Protein AF-A0AAV7NDA6-F1 (afdb_monomer)

Foldseek 3Di:
DDDDDPPPPPPPPPPVPPPPVLCDPVLVVLVVVLVVLVVVCVVPVDVVSVVVSVVSVVVSVVSSVVSVVVVLVVQCVVCVVPPPSNVVSVCVVPPDPDPDPPPPDPVVVVVVVVVD

Solvent-accessible surface area (backbone atoms only — not comparable to full-atom values): 7019 Å² total; per-residue (Å²): 134,86,79,76,76,80,79,81,79,73,76,74,72,73,71,73,67,79,78,58,87,52,67,46,72,69,55,53,52,41,49,52,53,26,55,49,38,48,52,50,25,76,72,69,71,42,66,71,46,44,54,53,26,51,50,37,44,49,54,39,51,50,53,51,52,51,38,44,49,54,45,52,54,52,52,47,63,72,25,68,92,34,68,70,53,41,54,51,53,50,47,67,71,69,53,68,93,73,68,71,79,74,71,89,41,70,67,55,56,53,52,56,63,72,74,110

Secondary structure (DSSP, 8-state):
---PPPP-------------TT--HHHHHHHHHHHHHHHHHHHH--HHHHHHHHHHHHHHHHHHHHHHHHHHHHHHHHGGG-HHHHHHHHHHHHS-TT-------HHHHHHHHTT-

Nearest PDB structures (foldseek):
  6nye-assembly1_B  TM=6.181E-01  e=4.988E+00  synthetic construct
  8euy-assembly1_h  TM=5.600E-01  e=3.918E+00  Schizosaccharomyces pombe
  8eup-assembly1_h  TM=5.401E-01  e=5.979E+00  Schizosaccharomyces pombe

pLDDT: mean 84.19, std 15.72, range [46.12, 98.19]

Structure (mmCIF, N/CA/C/O backbone):
data_AF-A0AAV7NDA6-F1
#
_entry.id   AF-A0AAV7NDA6-F1
#
loop_
_atom_site.group_PDB
_atom_site.id
_atom_site.type_symbol
_atom_site.label_atom_id
_atom_site.label_alt_id
_atom_site.label_comp_id
_atom_site.label_asym_id
_atom_site.label_entity_id
_atom_site.label_seq_id
_atom_site.pdbx_PDB_ins_code
_atom_site.Cartn_x
_atom_site.Cartn_y
_atom_site.Cartn_z
_atom_site.occupancy
_atom_site.B_iso_or_equiv
_atom_site.auth_seq_id
_atom_site.auth_comp_id
_atom_site.auth_asym_id
_atom_site.auth_atom_id
_atom_site.pdbx_PDB_model_num
ATOM 1 N N . MET A 1 1 ? -10.748 -32.206 35.672 1.00 52.19 1 MET A N 1
ATOM 2 C CA . MET A 1 1 ? -10.452 -32.731 34.323 1.00 52.19 1 MET A CA 1
ATOM 3 C C . MET A 1 1 ? -10.078 -31.548 33.456 1.00 52.19 1 MET A C 1
ATOM 5 O O . MET A 1 1 ? -10.941 -30.944 32.827 1.00 52.19 1 MET A O 1
ATOM 9 N N . ASP A 1 2 ? -8.808 -31.157 33.521 1.00 53.41 2 ASP A N 1
ATOM 10 C CA . ASP A 1 2 ? -8.290 -30.002 32.794 1.00 53.41 2 ASP A CA 1
ATOM 11 C C . ASP A 1 2 ? -8.305 -30.304 31.296 1.00 53.41 2 ASP A C 1
ATOM 13 O O . ASP A 1 2 ? -7.562 -31.147 30.795 1.00 53.41 2 ASP A O 1
ATOM 17 N N . THR A 1 3 ? -9.213 -29.649 30.576 1.00 69.56 3 THR A N 1
ATOM 18 C CA . THR A 1 3 ? -9.303 -29.770 29.121 1.00 69.56 3 THR A CA 1
ATOM 19 C C . THR A 1 3 ? -8.226 -28.877 28.517 1.00 69.56 3 THR A C 1
ATOM 21 O O . THR A 1 3 ? -8.412 -27.670 28.368 1.00 69.56 3 THR A O 1
ATOM 24 N N . LEU A 1 4 ? -7.069 -29.461 28.205 1.00 66.06 4 LEU A N 1
ATOM 25 C CA . LEU A 1 4 ? -6.007 -28.783 27.467 1.00 66.06 4 LEU A CA 1
ATOM 26 C C . LEU A 1 4 ? -6.540 -28.393 26.080 1.00 66.06 4 LEU A C 1
ATOM 28 O O . LEU A 1 4 ? -6.966 -29.246 25.302 1.00 66.06 4 LEU A O 1
ATOM 32 N N . ALA A 1 5 ? -6.541 -27.092 25.779 1.00 65.50 5 ALA A N 1
ATOM 33 C CA . ALA A 1 5 ? -6.956 -26.578 24.479 1.00 65.50 5 ALA A CA 1
ATOM 34 C C . ALA A 1 5 ? -6.129 -27.243 23.357 1.00 65.50 5 ALA A C 1
ATOM 36 O O . ALA A 1 5 ? -4.903 -27.325 23.489 1.00 65.50 5 ALA A O 1
ATOM 37 N N . PRO A 1 6 ? -6.743 -27.686 22.241 1.00 68.56 6 PRO A N 1
ATOM 38 C CA . PRO A 1 6 ? -5.999 -28.294 21.148 1.00 68.56 6 PRO A CA 1
ATOM 39 C C . PRO A 1 6 ? -4.943 -27.315 20.638 1.00 68.56 6 PRO A C 1
ATOM 41 O O . PRO A 1 6 ? -5.260 -26.176 20.277 1.00 68.56 6 PRO A O 1
ATOM 44 N N . ALA A 1 7 ? -3.685 -27.755 20.599 1.00 63.03 7 ALA A N 1
ATOM 45 C CA . ALA A 1 7 ? -2.609 -26.966 20.025 1.00 63.03 7 ALA A CA 1
ATOM 46 C C . ALA A 1 7 ? -2.994 -26.597 18.586 1.00 63.03 7 ALA A C 1
ATOM 48 O O . ALA A 1 7 ? -3.230 -27.471 17.749 1.00 63.03 7 ALA A O 1
ATOM 49 N N . ARG A 1 8 ? -3.081 -25.294 18.283 1.00 55.09 8 ARG A N 1
ATOM 50 C CA . ARG A 1 8 ? -3.241 -24.831 16.901 1.00 55.09 8 ARG A CA 1
ATOM 51 C C . ARG A 1 8 ? -1.991 -25.247 16.138 1.00 55.09 8 ARG A C 1
ATOM 53 O O . ARG A 1 8 ? -0.986 -24.538 16.158 1.00 55.09 8 ARG A O 1
ATOM 60 N N . ILE A 1 9 ? -2.072 -26.370 15.430 1.00 57.59 9 ILE A N 1
ATOM 61 C CA . ILE A 1 9 ? -1.113 -26.736 14.394 1.00 57.59 9 ILE A CA 1
ATOM 62 C C . ILE A 1 9 ? -1.351 -25.746 13.256 1.00 57.59 9 ILE A C 1
ATOM 64 O O . ILE A 1 9 ? -2.083 -26.002 12.302 1.00 57.59 9 ILE A O 1
ATOM 68 N N . SER A 1 10 ? -0.776 -24.550 13.386 1.00 50.09 10 SER A N 1
ATOM 69 C CA . SER A 1 10 ? -0.596 -23.659 12.255 1.00 50.09 10 SER A CA 1
ATOM 70 C C . SER A 1 10 ? 0.404 -24.365 11.358 1.00 50.09 10 SER A C 1
ATOM 72 O O . SER A 1 10 ? 1.614 -24.176 11.477 1.00 50.09 10 SER A O 1
ATOM 74 N N . ALA A 1 11 ? -0.100 -25.231 10.478 1.00 49.00 11 ALA A N 1
ATOM 75 C CA . ALA A 1 11 ? 0.603 -25.593 9.270 1.00 49.00 11 ALA A CA 1
ATOM 76 C C . ALA A 1 11 ? 0.797 -24.274 8.528 1.00 49.00 11 ALA A C 1
ATOM 78 O O . ALA A 1 11 ? -0.037 -23.858 7.721 1.00 49.00 11 ALA A O 1
ATOM 79 N N . SER A 1 12 ? 1.880 -23.576 8.868 1.00 47.22 12 SER A N 1
ATOM 80 C CA . SER A 1 12 ? 2.412 -22.448 8.135 1.00 47.22 12 SER A CA 1
ATOM 81 C C . SER A 1 12 ? 2.857 -23.020 6.799 1.00 47.22 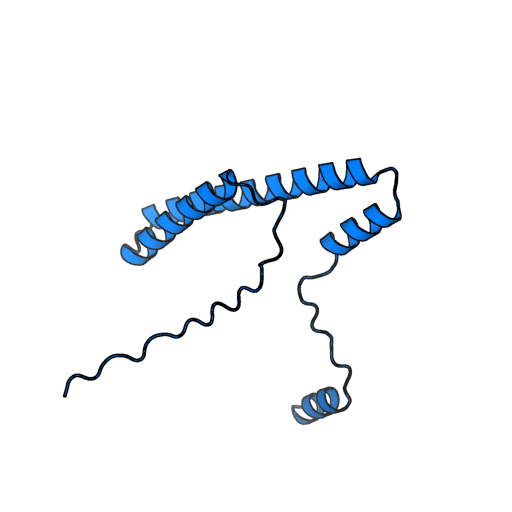12 SER A C 1
ATOM 83 O O . SER A 1 12 ? 4.037 -23.241 6.537 1.00 47.22 12 SER A O 1
ATOM 85 N N . ARG A 1 13 ? 1.871 -23.308 5.950 1.00 46.12 13 ARG A N 1
ATOM 86 C CA . ARG A 1 13 ? 2.014 -23.494 4.526 1.00 46.12 13 ARG A CA 1
ATOM 87 C C . ARG A 1 13 ? 2.487 -22.130 4.070 1.00 46.12 13 ARG A C 1
ATOM 89 O O . ARG A 1 13 ? 1.685 -21.244 3.781 1.00 46.12 13 ARG A O 1
ATOM 96 N N . THR A 1 14 ? 3.798 -21.932 4.128 1.00 49.34 14 THR A N 1
ATOM 97 C CA . THR A 1 14 ? 4.506 -20.767 3.628 1.00 49.34 14 THR A CA 1
ATOM 98 C C . THR A 1 14 ? 4.322 -20.778 2.117 1.00 49.34 14 THR A C 1
ATOM 100 O O . THR A 1 14 ? 5.240 -21.041 1.347 1.00 49.34 14 THR A O 1
ATOM 103 N N . ARG A 1 15 ? 3.102 -20.479 1.647 1.00 47.72 15 ARG A N 1
ATOM 104 C CA . ARG A 1 15 ? 2.924 -19.890 0.329 1.00 47.72 15 ARG A CA 1
ATOM 105 C C . ARG A 1 15 ? 3.771 -18.637 0.406 1.00 47.72 15 ARG A C 1
ATOM 107 O O . ARG A 1 15 ? 3.354 -17.658 1.026 1.00 47.72 15 ARG A O 1
ATOM 114 N N . LYS A 1 16 ? 5.000 -18.721 -0.112 1.00 49.53 16 LYS A N 1
ATOM 115 C CA . LYS A 1 16 ? 5.883 -17.579 -0.301 1.00 49.53 16 LYS A CA 1
ATOM 116 C C . LYS A 1 16 ? 5.024 -16.585 -1.063 1.00 49.53 16 LYS A C 1
ATOM 118 O O . LYS A 1 16 ? 4.739 -16.797 -2.240 1.00 49.53 16 LYS A O 1
ATOM 123 N N . LYS A 1 17 ? 4.481 -15.585 -0.358 1.00 57.22 17 LYS A N 1
ATOM 124 C CA . LYS A 1 17 ? 3.725 -14.521 -1.013 1.00 57.22 17 LYS A CA 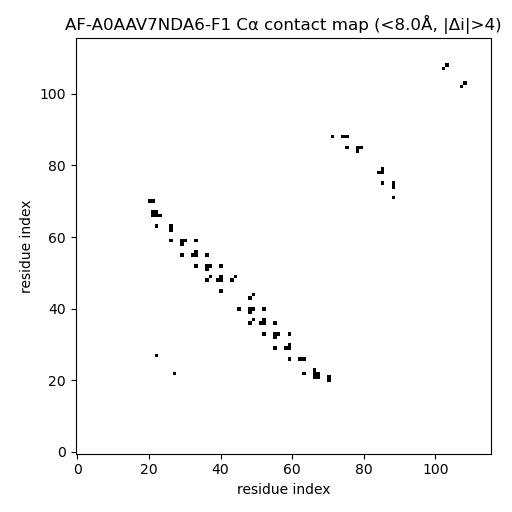1
ATOM 125 C C . LYS A 1 17 ? 4.663 -14.003 -2.096 1.00 57.22 17 LYS A C 1
ATOM 127 O O . LYS A 1 17 ? 5.837 -13.804 -1.770 1.00 57.22 17 LYS A O 1
ATOM 132 N N . PRO A 1 18 ? 4.202 -13.867 -3.351 1.00 58.97 18 PRO A N 1
ATOM 133 C CA . PRO A 1 18 ? 5.064 -13.403 -4.423 1.00 58.97 18 PRO A CA 1
ATOM 134 C C . PRO A 1 18 ? 5.735 -12.132 -3.926 1.00 58.97 18 PRO A C 1
ATOM 136 O O . PRO A 1 18 ? 5.035 -11.194 -3.526 1.00 58.97 18 PRO A O 1
ATOM 139 N N . ASN A 1 19 ? 7.066 -12.180 -3.824 1.00 68.06 19 ASN A N 1
ATOM 140 C CA . ASN A 1 19 ? 7.855 -11.095 -3.272 1.00 68.06 19 ASN A CA 1
ATOM 141 C C . ASN A 1 19 ? 7.513 -9.858 -4.097 1.00 68.06 19 ASN A C 1
ATOM 143 O O . ASN A 1 19 ? 7.799 -9.830 -5.290 1.00 68.06 19 ASN A O 1
ATOM 147 N N . GLN A 1 20 ? 6.795 -8.908 -3.500 1.00 84.81 20 GLN A N 1
ATOM 148 C CA . GLN A 1 20 ? 6.382 -7.693 -4.187 1.00 84.81 20 GLN A CA 1
ATOM 149 C C . GLN A 1 20 ? 7.619 -6.800 -4.238 1.00 84.81 20 GLN A C 1
ATOM 151 O O . GLN A 1 20 ? 7.968 -6.226 -3.207 1.00 84.81 20 GLN A O 1
ATOM 156 N N . PRO A 1 21 ? 8.318 -6.687 -5.380 1.00 88.81 21 PRO A N 1
ATOM 157 C CA . PRO A 1 21 ? 9.651 -6.087 -5.394 1.00 88.81 21 PRO A CA 1
ATOM 158 C C . PRO A 1 21 ? 9.591 -4.574 -5.143 1.00 88.81 21 PRO A C 1
ATOM 160 O O . PRO A 1 21 ? 10.546 -3.982 -4.659 1.00 88.81 21 PRO A O 1
ATOM 163 N N . TRP A 1 22 ? 8.437 -3.962 -5.419 1.00 92.06 22 TRP A N 1
ATOM 164 C CA . TRP A 1 22 ? 8.117 -2.564 -5.129 1.00 92.06 22 TRP A CA 1
ATOM 165 C C . TRP A 1 22 ? 7.778 -2.308 -3.647 1.00 92.06 22 TRP A C 1
ATOM 167 O O . TRP A 1 22 ? 7.629 -1.158 -3.237 1.00 92.06 22 TRP A O 1
ATOM 177 N N . PHE A 1 23 ? 7.621 -3.350 -2.821 1.00 93.31 23 PHE A N 1
ATOM 178 C CA . PHE A 1 23 ? 7.185 -3.201 -1.434 1.00 93.31 23 PHE A CA 1
ATOM 179 C C . PHE A 1 23 ? 8.361 -2.982 -0.474 1.00 93.31 23 PHE A C 1
ATOM 181 O O . PHE A 1 23 ? 8.927 -3.920 0.092 1.00 93.31 23 PHE A O 1
ATOM 188 N N . SER A 1 24 ? 8.716 -1.714 -0.282 1.00 92.44 24 SER A N 1
ATOM 189 C CA . SER A 1 24 ? 9.864 -1.297 0.525 1.00 92.44 24 SER A CA 1
ATOM 190 C C . SER A 1 24 ? 9.624 -1.358 2.044 1.00 92.44 24 SER A C 1
ATOM 192 O O . SER A 1 24 ? 8.496 -1.459 2.540 1.00 92.44 24 SER A O 1
ATOM 194 N N . GLN A 1 25 ? 10.708 -1.248 2.821 1.00 93.50 25 GLN A N 1
ATOM 195 C CA . GLN A 1 25 ? 10.642 -1.151 4.284 1.00 93.50 25 GLN A CA 1
ATOM 196 C C . GLN A 1 25 ? 9.875 0.099 4.752 1.00 93.50 25 GLN A C 1
ATOM 198 O O . GLN A 1 25 ? 9.151 0.034 5.745 1.00 93.50 25 GLN A O 1
ATOM 203 N N . ALA A 1 26 ? 9.958 1.209 4.012 1.00 94.19 26 ALA A N 1
ATOM 204 C CA . ALA A 1 26 ? 9.191 2.420 4.300 1.00 94.19 26 ALA A CA 1
ATOM 205 C C . ALA A 1 26 ? 7.674 2.161 4.242 1.00 94.19 26 ALA A C 1
ATOM 207 O O . ALA A 1 26 ? 6.936 2.554 5.149 1.00 94.19 26 ALA A O 1
ATOM 208 N N . LEU A 1 27 ? 7.208 1.400 3.242 1.00 96.06 27 LEU A N 1
ATOM 209 C CA . LEU A 1 27 ? 5.799 1.008 3.141 1.00 96.06 27 LEU A CA 1
ATOM 210 C C . LEU A 1 27 ? 5.365 0.091 4.285 1.00 96.06 27 LEU A C 1
ATOM 212 O O . LEU A 1 27 ? 4.249 0.233 4.781 1.00 96.06 27 LEU A O 1
ATOM 216 N N . LYS A 1 28 ? 6.240 -0.804 4.765 1.00 95.56 28 LYS A N 1
ATOM 217 C CA . LYS A 1 28 ? 5.964 -1.619 5.964 1.00 95.56 28 LYS A CA 1
ATOM 218 C C . LYS A 1 28 ? 5.772 -0.756 7.207 1.00 95.56 28 LYS A C 1
ATOM 220 O O . LYS A 1 28 ? 4.898 -1.052 8.019 1.00 95.56 28 LYS A O 1
ATOM 225 N N . ILE A 1 29 ? 6.563 0.304 7.366 1.00 96.69 29 ILE A N 1
ATOM 226 C CA . ILE A 1 29 ? 6.425 1.237 8.492 1.00 96.69 29 ILE A CA 1
ATOM 227 C C . ILE A 1 29 ? 5.077 1.961 8.412 1.00 96.69 29 ILE A C 1
ATOM 229 O O . ILE A 1 29 ? 4.335 1.967 9.394 1.00 96.69 29 ILE A O 1
ATOM 233 N N . LEU A 1 30 ? 4.714 2.500 7.244 1.00 97.06 30 LEU A N 1
ATOM 234 C CA . LEU A 1 30 ? 3.403 3.125 7.030 1.00 97.06 30 LEU A CA 1
ATOM 235 C C . LEU A 1 30 ? 2.255 2.139 7.264 1.00 97.06 30 LEU A C 1
ATOM 237 O O . LEU A 1 30 ? 1.259 2.485 7.901 1.00 97.06 30 LEU A O 1
ATOM 241 N N . GLN A 1 31 ? 2.424 0.891 6.821 1.00 96.81 31 GLN A N 1
ATOM 242 C CA . GLN A 1 31 ? 1.452 -0.167 7.047 1.00 96.81 31 GLN A CA 1
ATOM 243 C C . GLN A 1 31 ? 1.224 -0.416 8.537 1.00 96.81 31 GLN A C 1
ATOM 245 O O . GLN A 1 31 ? 0.083 -0.458 8.993 1.00 96.81 31 GLN A O 1
ATOM 250 N N . ARG A 1 32 ? 2.305 -0.554 9.311 1.00 97.31 32 ARG A N 1
ATOM 251 C CA . ARG A 1 32 ? 2.225 -0.725 10.767 1.00 97.31 32 ARG A CA 1
ATOM 252 C C . ARG A 1 32 ? 1.531 0.461 11.430 1.00 97.31 32 ARG A C 1
ATOM 254 O O . ARG A 1 32 ? 0.660 0.238 12.267 1.00 97.31 32 ARG A O 1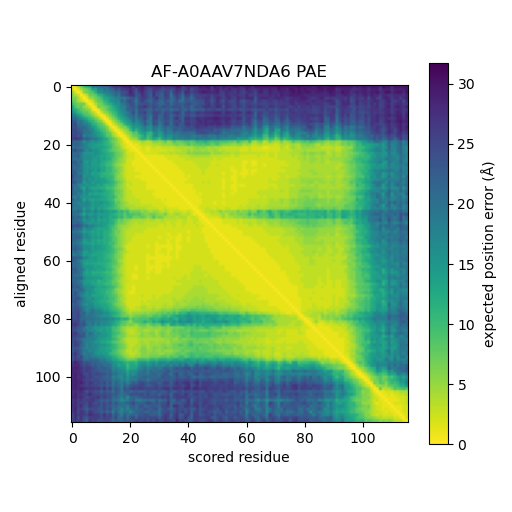
ATOM 261 N N . LYS A 1 33 ? 1.863 1.690 11.019 1.00 96.62 33 LYS A N 1
ATOM 262 C CA . LYS A 1 33 ? 1.258 2.918 11.555 1.00 96.62 33 LYS A CA 1
ATOM 263 C C . LYS A 1 33 ? -0.255 2.955 11.335 1.00 96.62 33 LYS A C 1
ATOM 265 O O . LYS A 1 33 ? -0.989 3.103 12.308 1.00 96.62 33 LYS A O 1
ATOM 270 N N . TYR A 1 34 ? -0.751 2.759 10.107 1.00 97.00 34 TYR A N 1
ATOM 271 C CA . TYR A 1 34 ? -2.207 2.794 9.896 1.00 97.00 34 TYR A CA 1
ATOM 272 C C . TYR A 1 34 ? -2.912 1.620 10.593 1.00 97.00 34 TYR A C 1
ATOM 274 O O . TYR A 1 34 ? -3.999 1.805 11.128 1.00 97.00 34 TYR A O 1
ATOM 282 N N . ARG A 1 35 ? -2.297 0.426 10.657 1.00 97.31 35 ARG A N 1
ATOM 283 C CA . ARG A 1 35 ? -2.852 -0.735 11.384 1.00 97.31 35 ARG A CA 1
ATOM 284 C C . ARG A 1 35 ? -2.915 -0.522 12.892 1.00 97.31 35 ARG A C 1
ATOM 286 O O . ARG A 1 35 ? -3.757 -1.116 13.559 1.00 97.31 35 ARG A O 1
ATOM 293 N N . GLN A 1 36 ? -2.005 0.268 13.453 1.00 96.56 36 GLN A N 1
ATOM 294 C CA . GLN A 1 36 ? -2.082 0.678 14.851 1.00 96.56 36 GLN A CA 1
ATOM 295 C C . GLN A 1 36 ? -3.291 1.588 15.070 1.00 96.56 36 GLN A C 1
ATOM 297 O O . GLN A 1 36 ? -4.115 1.266 15.919 1.00 96.56 36 GLN A O 1
ATOM 302 N N . LYS A 1 37 ? -3.461 2.626 14.241 1.00 95.50 37 LYS A N 1
ATOM 303 C CA . LYS A 1 37 ? -4.640 3.507 14.300 1.00 95.50 37 LYS A CA 1
ATOM 304 C C . LYS A 1 37 ? -5.952 2.753 14.082 1.00 95.50 37 LYS A C 1
ATOM 306 O O . LYS A 1 37 ? -6.931 3.016 14.762 1.00 95.50 37 LYS A O 1
ATOM 311 N N . GLU A 1 38 ? -5.956 1.766 13.186 1.00 96.44 38 GLU A N 1
ATOM 312 C CA . GLU A 1 38 ? -7.125 0.916 12.938 1.00 96.44 38 GLU A CA 1
ATOM 313 C C . GLU A 1 38 ? -7.527 0.141 14.196 1.00 96.44 38 GLU A C 1
ATOM 315 O O . GLU A 1 38 ? -8.712 0.014 14.489 1.00 96.44 38 GLU A O 1
ATOM 320 N N . ARG A 1 39 ? -6.547 -0.373 14.949 1.00 96.81 39 ARG A N 1
ATOM 321 C CA . ARG A 1 39 ? -6.807 -1.067 16.213 1.00 96.81 39 ARG A CA 1
ATOM 322 C C . ARG A 1 39 ? -7.319 -0.116 17.291 1.00 96.81 39 ARG A C 1
ATOM 324 O O . ARG A 1 39 ? -8.257 -0.494 17.974 1.00 96.81 39 ARG A O 1
ATOM 331 N N . CYS A 1 40 ? -6.751 1.086 17.410 1.00 95.12 40 CYS A N 1
ATOM 332 C CA . CYS A 1 40 ? -7.243 2.114 18.335 1.00 95.12 40 CYS A CA 1
ATOM 333 C C . CYS A 1 40 ? -8.708 2.463 18.043 1.00 95.12 40 CYS A C 1
ATOM 335 O O . CYS A 1 40 ? -9.555 2.296 18.914 1.00 95.12 40 CYS A O 1
ATOM 337 N N . TRP A 1 41 ? -9.029 2.776 16.783 1.00 96.75 41 TRP A N 1
ATOM 338 C CA . TRP A 1 41 ? -10.395 3.114 16.384 1.00 96.75 41 TRP A CA 1
ATOM 339 C C . TRP A 1 41 ? -11.390 1.971 16.631 1.00 96.75 41 TRP A C 1
ATOM 341 O O . TRP A 1 41 ? -12.508 2.212 17.067 1.00 96.75 41 TRP A O 1
ATOM 351 N N . LYS A 1 42 ? -10.991 0.711 16.408 1.00 95.44 42 LYS A N 1
ATOM 352 C CA . LYS A 1 42 ? -11.840 -0.458 16.712 1.00 95.44 42 LYS A CA 1
ATOM 353 C C . LYS A 1 42 ? -12.098 -0.671 18.206 1.00 95.44 42 LYS A C 1
ATOM 355 O O . LYS A 1 42 ? -12.987 -1.447 18.539 1.00 95.44 42 LYS A O 1
ATOM 360 N N . LEU A 1 43 ? -11.298 -0.061 19.078 1.00 95.75 43 LEU A N 1
ATOM 361 C CA . LEU A 1 43 ? -11.478 -0.119 20.528 1.00 95.75 43 LEU A CA 1
ATOM 362 C C . LEU A 1 43 ? -12.290 1.076 21.035 1.00 95.75 43 LEU A C 1
ATOM 364 O O . LEU A 1 43 ? -13.175 0.892 21.861 1.00 95.75 43 LEU A O 1
ATOM 368 N N . SER A 1 44 ? -11.997 2.283 20.548 1.00 93.06 44 SER A N 1
ATOM 369 C CA . SER A 1 44 ? -12.613 3.525 21.034 1.00 93.06 44 SER A CA 1
ATOM 370 C C . SER A 1 44 ? -13.916 3.896 20.315 1.00 93.06 44 SER A C 1
ATOM 372 O O . SER A 1 44 ? -14.758 4.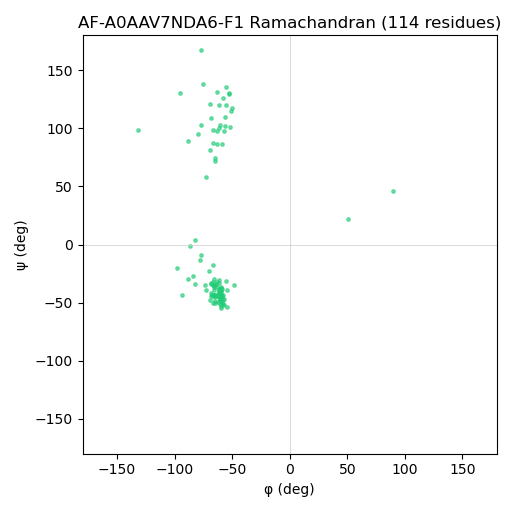576 20.892 1.00 93.06 44 SER A O 1
ATOM 374 N N . PHE A 1 45 ? -14.056 3.514 19.040 1.00 92.81 45 PHE A N 1
ATOM 375 C CA . PHE A 1 45 ? -15.078 3.990 18.099 1.00 92.81 45 PHE A CA 1
ATOM 376 C C . PHE A 1 45 ? -15.206 5.524 17.992 1.00 92.81 45 PHE A C 1
ATOM 378 O O . PHE A 1 45 ? -16.221 6.034 17.521 1.00 92.81 45 PHE A O 1
ATOM 385 N N . CYS A 1 46 ? -14.167 6.274 18.368 1.00 95.31 46 CYS A N 1
ATOM 386 C CA . CYS A 1 46 ? -14.169 7.734 18.323 1.00 95.31 46 CYS A CA 1
ATOM 387 C C . CYS A 1 46 ? -14.020 8.269 16.886 1.00 95.31 46 CYS A C 1
ATOM 389 O O . CYS A 1 46 ? -13.185 7.794 16.109 1.00 95.31 46 CYS A O 1
ATOM 391 N N . GLU A 1 47 ? -14.786 9.305 16.531 1.00 95.88 47 GLU A N 1
ATOM 392 C CA . GLU A 1 47 ? -14.734 9.906 15.191 1.00 95.88 47 GLU A CA 1
ATOM 393 C C . GLU A 1 47 ? -13.400 10.631 14.932 1.00 95.88 47 GLU A C 1
ATOM 395 O O . GLU A 1 47 ? -12.870 10.556 13.824 1.00 95.88 47 GLU A O 1
ATOM 400 N N . ALA A 1 48 ? -12.784 11.242 15.951 1.00 94.38 48 ALA A N 1
ATOM 401 C CA . ALA A 1 48 ? -11.456 11.848 15.813 1.00 94.38 48 ALA A CA 1
ATOM 402 C C . ALA A 1 48 ? -10.402 10.806 15.385 1.00 94.38 48 ALA A C 1
ATOM 404 O O . ALA A 1 48 ? -9.649 11.016 14.431 1.00 94.38 48 ALA A O 1
ATOM 405 N N . GLU A 1 49 ? -10.413 9.624 16.011 1.00 93.50 49 GLU A N 1
ATOM 406 C CA . GLU A 1 49 ? -9.521 8.518 15.644 1.00 93.50 49 GLU A CA 1
ATOM 407 C C . GLU A 1 49 ? -9.834 7.948 14.254 1.00 93.50 49 GLU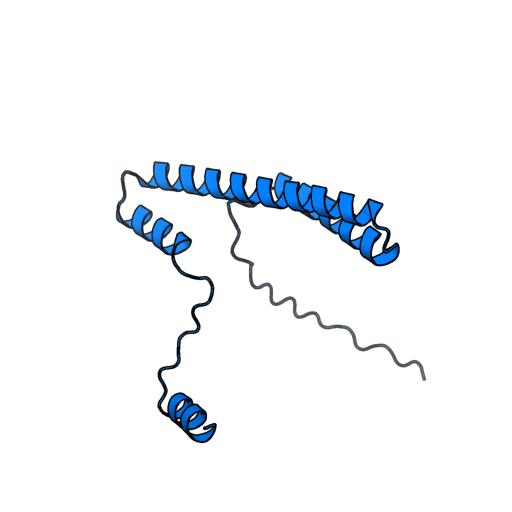 A C 1
ATOM 409 O O . GLU A 1 49 ? -8.927 7.533 13.525 1.00 93.50 49 GLU A O 1
ATOM 414 N N . ARG A 1 50 ? -11.108 7.960 13.845 1.00 96.56 50 ARG A N 1
ATOM 415 C CA . ARG A 1 50 ? -11.520 7.557 12.496 1.00 96.56 50 ARG A CA 1
ATOM 416 C C . ARG A 1 50 ? -10.947 8.485 11.429 1.00 96.56 50 ARG A C 1
ATOM 418 O O . ARG A 1 50 ? -10.457 8.004 10.402 1.00 96.56 50 ARG A O 1
ATOM 425 N N . VAL A 1 51 ? -10.985 9.798 11.659 1.00 97.38 51 VAL A N 1
ATOM 426 C CA . VAL A 1 51 ? -10.380 10.796 10.762 1.00 97.38 51 VAL A CA 1
ATOM 427 C C . VAL A 1 51 ? -8.878 10.550 10.651 1.00 97.38 51 VAL A C 1
ATOM 429 O O . VAL A 1 51 ? -8.339 10.453 9.545 1.00 97.38 51 VAL A O 1
ATOM 432 N N . GLU A 1 52 ? -8.204 10.339 11.778 1.00 96.19 52 GLU A N 1
ATOM 433 C CA . GLU A 1 52 ? -6.779 10.023 11.801 1.00 96.19 52 GLU A CA 1
ATOM 434 C C . GLU A 1 52 ? -6.423 8.717 11.077 1.00 96.19 52 GLU A C 1
ATOM 436 O O . GLU A 1 52 ? -5.410 8.649 10.370 1.00 96.19 52 GLU A O 1
ATOM 441 N N . LEU A 1 53 ? -7.240 7.673 11.240 1.00 97.56 53 LEU A N 1
ATOM 442 C CA . LEU A 1 53 ? -7.104 6.415 10.513 1.00 97.56 53 LEU A CA 1
ATOM 443 C C . LEU A 1 53 ? -7.240 6.649 9.008 1.00 97.56 53 LEU A C 1
ATOM 445 O O . LEU A 1 53 ? -6.421 6.148 8.236 1.00 97.56 53 LEU A O 1
ATOM 449 N N . LYS A 1 54 ? -8.246 7.420 8.581 1.00 97.75 54 LYS A N 1
ATOM 450 C CA . LYS A 1 54 ? -8.478 7.735 7.166 1.00 97.75 54 LYS A CA 1
ATOM 451 C C . LYS A 1 54 ? -7.281 8.471 6.562 1.00 97.75 54 LYS A C 1
ATOM 453 O O . LYS A 1 54 ? -6.827 8.094 5.483 1.00 97.75 54 LYS A O 1
ATOM 458 N N . LEU A 1 55 ? -6.723 9.448 7.277 1.00 97.75 55 LEU A N 1
ATOM 459 C CA . LEU A 1 55 ? -5.505 10.153 6.869 1.00 97.75 55 LEU A CA 1
ATOM 460 C C . LEU A 1 55 ? -4.316 9.190 6.735 1.00 97.75 55 LEU A C 1
ATOM 462 O O . LEU A 1 55 ? -3.683 9.136 5.681 1.00 97.75 55 LEU A O 1
ATOM 466 N N . ALA A 1 56 ? -4.050 8.367 7.753 1.00 97.31 56 ALA A N 1
ATOM 467 C CA . ALA A 1 56 ? -2.951 7.399 7.722 1.00 97.31 56 ALA A CA 1
ATOM 468 C C . ALA A 1 56 ? -3.105 6.360 6.597 1.00 97.31 56 ALA A C 1
ATOM 470 O O . ALA A 1 56 ? -2.125 5.985 5.948 1.00 97.31 56 ALA A O 1
ATOM 471 N N . LEU A 1 57 ? -4.336 5.912 6.337 1.00 97.69 57 LEU A N 1
ATOM 472 C CA . LEU A 1 57 ? -4.652 4.994 5.249 1.00 97.69 57 LEU A CA 1
ATOM 473 C C . LEU A 1 57 ? -4.405 5.641 3.883 1.00 97.69 57 LEU A C 1
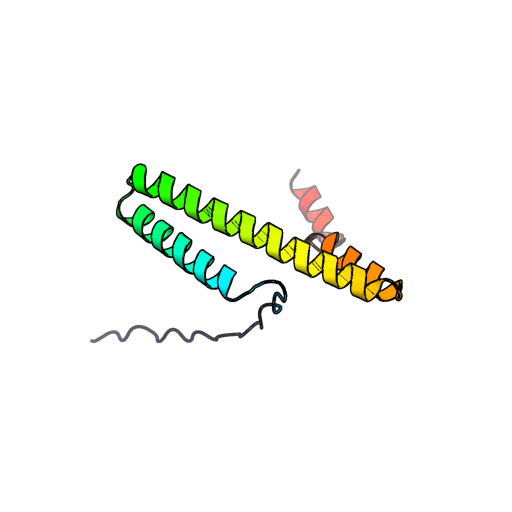ATOM 475 O O . LEU A 1 57 ? -3.838 4.992 3.005 1.00 97.69 57 LEU A O 1
ATOM 479 N N . ASN A 1 58 ? -4.807 6.900 3.699 1.00 98.19 58 ASN A N 1
ATOM 480 C CA . ASN A 1 58 ? -4.592 7.632 2.452 1.00 98.19 58 ASN A CA 1
ATOM 481 C C . ASN A 1 58 ? -3.100 7.823 2.168 1.00 98.19 58 ASN A C 1
ATOM 483 O O . ASN A 1 58 ? -2.658 7.517 1.064 1.00 98.19 58 ASN A O 1
ATOM 487 N N . ILE A 1 59 ? -2.314 8.208 3.178 1.00 97.94 59 ILE A N 1
ATOM 488 C CA . ILE A 1 59 ? -0.851 8.317 3.068 1.00 97.94 59 ILE A CA 1
ATOM 489 C C . ILE A 1 59 ? -0.240 6.976 2.641 1.00 97.94 59 ILE A C 1
ATOM 491 O O . ILE A 1 59 ? 0.573 6.922 1.721 1.00 97.94 59 ILE A O 1
ATOM 495 N N . TYR A 1 60 ? -0.650 5.871 3.270 1.00 98.00 60 TYR A N 1
ATOM 496 C CA . TYR A 1 60 ? -0.168 4.538 2.902 1.00 98.00 60 TYR A CA 1
ATOM 497 C C . TYR A 1 60 ? -0.551 4.145 1.466 1.00 98.00 60 TYR A C 1
ATOM 499 O O . TYR A 1 60 ? 0.282 3.602 0.736 1.00 98.00 60 TYR A O 1
ATOM 507 N N . LYS A 1 61 ? -1.801 4.402 1.058 1.00 97.19 61 LYS A N 1
ATOM 508 C CA . LYS A 1 61 ? -2.288 4.112 -0.299 1.00 97.19 61 LYS A CA 1
ATOM 509 C C . LYS A 1 61 ? -1.495 4.887 -1.344 1.00 97.19 61 LYS A C 1
ATOM 511 O O . LYS A 1 61 ? -1.061 4.286 -2.324 1.00 97.19 61 LYS A O 1
ATOM 516 N N . GLU A 1 62 ? -1.272 6.173 -1.104 1.00 98.06 62 GLU A N 1
ATOM 517 C CA . GLU A 1 62 ? -0.527 7.031 -2.018 1.00 98.06 62 GLU A CA 1
ATOM 518 C C . GLU A 1 62 ? 0.939 6.608 -2.112 1.00 98.06 62 GLU A C 1
ATOM 520 O O . GLU A 1 62 ? 1.450 6.393 -3.208 1.00 98.06 62 GLU A O 1
ATOM 525 N N . ALA A 1 63 ? 1.586 6.332 -0.979 1.00 97.31 63 ALA A N 1
ATOM 526 C CA . ALA A 1 63 ? 2.948 5.807 -0.976 1.00 97.31 63 ALA A CA 1
ATOM 527 C C . ALA A 1 63 ? 3.059 4.473 -1.740 1.00 97.31 63 ALA A C 1
ATOM 529 O O . ALA A 1 63 ? 4.028 4.246 -2.464 1.00 97.31 63 ALA A O 1
ATOM 530 N N . CYS A 1 64 ? 2.061 3.587 -1.627 1.00 96.31 64 CYS A N 1
ATOM 531 C CA . CYS A 1 64 ? 2.021 2.354 -2.417 1.00 96.31 64 CYS A CA 1
ATOM 532 C C . CYS A 1 64 ? 1.852 2.625 -3.914 1.00 96.31 64 CYS A C 1
ATOM 534 O O . CYS A 1 64 ? 2.442 1.911 -4.722 1.00 96.31 64 CYS A O 1
ATOM 536 N N . ARG A 1 65 ? 1.029 3.611 -4.288 1.00 96.06 65 ARG A N 1
ATOM 537 C CA . ARG A 1 65 ? 0.814 4.009 -5.683 1.00 96.06 65 ARG A CA 1
ATOM 538 C C . ARG A 1 65 ? 2.117 4.514 -6.300 1.00 96.06 65 ARG A C 1
ATOM 540 O O . ARG A 1 65 ? 2.505 4.009 -7.349 1.00 96.06 65 ARG A O 1
ATOM 547 N N . VAL A 1 66 ? 2.805 5.424 -5.610 1.00 96.69 66 VAL A N 1
ATOM 548 C CA . VAL A 1 66 ? 4.102 5.979 -6.025 1.00 96.69 66 VAL A CA 1
ATOM 549 C C . VAL A 1 66 ? 5.146 4.872 -6.155 1.00 96.69 66 VAL A C 1
ATOM 551 O O . VAL A 1 66 ? 5.660 4.651 -7.243 1.00 96.69 66 VAL A O 1
ATOM 554 N N . ALA A 1 67 ? 5.361 4.068 -5.110 1.00 96.19 67 ALA A N 1
ATOM 555 C CA . ALA A 1 67 ? 6.372 3.008 -5.141 1.00 96.19 67 ALA A CA 1
ATOM 556 C C . ALA A 1 67 ? 6.130 1.961 -6.244 1.00 96.19 67 ALA A C 1
ATOM 558 O O . ALA A 1 67 ? 7.075 1.456 -6.851 1.00 96.19 67 ALA A O 1
ATOM 559 N N . LYS A 1 68 ? 4.861 1.618 -6.512 1.00 94.00 68 LYS A N 1
ATOM 560 C CA . LYS A 1 68 ? 4.505 0.757 -7.648 1.00 94.00 68 LYS A CA 1
ATOM 561 C C . LYS A 1 68 ? 4.838 1.428 -8.972 1.00 94.00 68 LYS A C 1
ATOM 563 O O . LYS A 1 68 ? 5.464 0.788 -9.811 1.00 94.00 68 LYS A O 1
ATOM 568 N N . SER A 1 69 ? 4.404 2.676 -9.146 1.00 95.06 69 SER A N 1
ATOM 569 C CA . SER A 1 69 ? 4.655 3.462 -10.353 1.00 95.06 69 SER A CA 1
ATOM 570 C C . SER A 1 69 ? 6.152 3.524 -10.640 1.00 95.06 69 SER A C 1
ATOM 572 O O . SER A 1 69 ? 6.578 3.069 -11.692 1.00 95.06 69 SER A O 1
ATOM 574 N N . ASP A 1 70 ? 6.958 3.949 -9.670 1.00 95.69 70 ASP A N 1
ATOM 575 C CA . ASP A 1 70 ? 8.409 4.095 -9.813 1.00 95.69 70 ASP A CA 1
ATOM 576 C C . ASP A 1 70 ? 9.087 2.775 -10.190 1.00 95.69 70 ASP A C 1
ATOM 578 O O . ASP A 1 70 ? 9.921 2.721 -11.096 1.00 95.69 70 ASP A O 1
ATOM 582 N N . TYR A 1 71 ? 8.698 1.679 -9.528 1.00 95.12 71 TYR A N 1
ATOM 583 C CA . TYR A 1 71 ? 9.236 0.357 -9.829 1.00 95.12 71 TYR A CA 1
ATOM 584 C C . TYR A 1 71 ? 8.946 -0.067 -11.270 1.00 95.12 71 TYR A C 1
ATOM 586 O O . TYR A 1 71 ? 9.851 -0.543 -11.959 1.00 95.12 71 TYR A O 1
ATOM 594 N N . PHE A 1 72 ? 7.698 0.072 -11.723 1.00 93.19 72 PHE A N 1
ATOM 595 C CA . PHE A 1 72 ? 7.319 -0.350 -13.068 1.00 93.19 72 PHE A CA 1
ATOM 596 C C . PHE A 1 72 ? 7.844 0.601 -14.142 1.00 93.19 72 PHE A C 1
ATOM 598 O O . PHE A 1 72 ? 8.282 0.108 -15.175 1.00 93.19 72 PHE A O 1
ATOM 605 N N . THR A 1 73 ? 7.910 1.909 -13.883 1.00 94.44 73 THR A N 1
ATOM 606 C CA . THR A 1 73 ? 8.576 2.876 -14.766 1.00 94.44 73 THR A CA 1
ATOM 607 C C . THR A 1 73 ? 10.034 2.486 -14.976 1.00 94.44 73 THR A C 1
ATOM 609 O O . THR A 1 73 ? 10.451 2.294 -16.114 1.00 94.44 73 THR A O 1
ATOM 612 N N . ARG A 1 74 ? 10.792 2.255 -13.894 1.00 93.88 74 ARG A N 1
ATOM 613 C CA . ARG A 1 74 ? 12.189 1.807 -13.994 1.00 93.88 74 ARG A CA 1
ATOM 614 C C . ARG A 1 74 ? 12.304 0.488 -14.757 1.00 93.88 74 ARG A C 1
ATOM 616 O O . ARG A 1 74 ? 13.146 0.359 -15.636 1.00 93.88 74 ARG A O 1
ATOM 623 N N . LYS A 1 75 ? 11.437 -0.480 -14.452 1.00 92.44 75 LYS A N 1
ATOM 624 C CA . LYS A 1 75 ? 11.447 -1.794 -15.104 1.00 92.44 75 LYS A CA 1
ATOM 625 C C . LYS A 1 75 ? 11.147 -1.714 -16.605 1.00 92.44 75 LYS A C 1
ATOM 627 O O . LYS A 1 75 ? 11.710 -2.485 -17.371 1.00 92.44 75 LYS A O 1
ATOM 632 N N . ILE A 1 76 ? 10.255 -0.817 -17.021 1.00 92.88 76 ILE A N 1
ATOM 633 C CA . ILE A 1 76 ? 9.946 -0.575 -18.435 1.00 92.88 76 ILE A CA 1
ATOM 634 C C . ILE A 1 76 ? 11.145 0.077 -19.128 1.00 92.88 76 ILE A C 1
ATOM 636 O O . ILE A 1 76 ? 11.529 -0.383 -20.198 1.00 92.88 76 ILE A O 1
ATOM 640 N N . SER A 1 77 ? 11.775 1.075 -18.500 1.00 92.88 77 SER A N 1
ATOM 641 C CA . SER A 1 77 ? 12.984 1.712 -19.035 1.00 92.88 77 SER A CA 1
ATOM 642 C C . SER A 1 77 ? 14.147 0.725 -19.188 1.00 92.88 77 SER A C 1
ATOM 644 O O . SER A 1 77 ? 14.837 0.746 -20.201 1.00 92.88 77 SER A O 1
ATOM 646 N N . GLU A 1 78 ? 14.344 -0.179 -18.224 1.00 91.75 78 GLU A N 1
ATOM 647 C CA . GLU A 1 78 ? 15.361 -1.243 -18.294 1.00 91.75 78 GLU A CA 1
ATOM 648 C C . GLU A 1 78 ? 15.073 -2.255 -19.412 1.00 91.75 78 GLU A C 1
ATOM 650 O O . GLU A 1 78 ? 15.988 -2.715 -20.090 1.00 91.75 78 GLU A O 1
ATOM 655 N N . ALA A 1 79 ? 13.796 -2.566 -19.642 1.00 90.56 79 ALA A N 1
ATOM 656 C CA . ALA A 1 79 ? 13.351 -3.496 -20.675 1.00 90.56 79 ALA A CA 1
ATOM 657 C C . ALA A 1 79 ? 13.242 -2.864 -22.077 1.00 90.56 79 ALA A C 1
ATOM 659 O O . ALA A 1 79 ? 12.818 -3.550 -23.007 1.00 90.56 79 ALA A O 1
ATOM 660 N N . ALA A 1 80 ? 13.612 -1.591 -22.266 1.00 85.69 80 ALA A N 1
ATOM 661 C CA . ALA A 1 80 ? 13.401 -0.858 -23.520 1.00 85.69 80 ALA A CA 1
ATOM 662 C C . ALA A 1 80 ? 13.996 -1.560 -24.759 1.00 85.69 80 ALA A C 1
ATOM 664 O O . ALA A 1 80 ? 13.421 -1.497 -25.842 1.00 85.69 80 ALA A O 1
ATOM 665 N N . ASN A 1 81 ? 15.099 -2.294 -24.586 1.00 87.94 81 ASN A N 1
ATOM 666 C CA . ASN A 1 81 ? 15.782 -3.021 -25.662 1.00 87.94 81 ASN A CA 1
ATOM 667 C C . ASN A 1 81 ? 15.226 -4.439 -25.907 1.00 87.94 81 ASN A C 1
ATOM 669 O O . ASN A 1 81 ? 15.708 -5.148 -26.788 1.00 87.94 81 ASN A O 1
ATOM 673 N N . SER A 1 82 ? 14.231 -4.884 -25.129 1.00 91.25 82 SER A N 1
ATOM 674 C CA . SER A 1 82 ? 13.667 -6.235 -25.188 1.00 91.25 82 SER A CA 1
ATOM 675 C C . SER A 1 82 ? 12.141 -6.199 -25.241 1.00 91.25 82 SER A C 1
ATOM 677 O O . SER A 1 82 ? 11.444 -6.144 -24.224 1.00 91.25 82 SER A O 1
ATOM 679 N N . SER A 1 83 ? 11.597 -6.325 -26.454 1.00 89.62 83 SER A N 1
ATOM 680 C CA . SER A 1 83 ? 10.148 -6.403 -26.687 1.00 89.62 83 SER A CA 1
ATOM 681 C C . SER A 1 83 ? 9.492 -7.521 -25.870 1.00 89.62 83 SER A C 1
ATOM 683 O O . SER A 1 83 ? 8.425 -7.330 -25.288 1.00 89.62 83 SER A O 1
ATOM 685 N N . ARG A 1 84 ? 10.157 -8.676 -25.737 1.00 92.69 84 ARG A N 1
ATOM 686 C CA . ARG A 1 84 ? 9.670 -9.810 -24.937 1.00 92.69 84 ARG A CA 1
ATOM 687 C C . ARG A 1 84 ?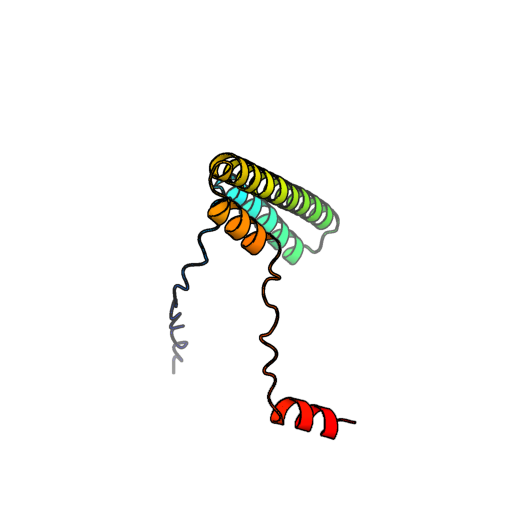 9.464 -9.438 -23.471 1.00 92.69 84 ARG A C 1
ATOM 689 O O . ARG A 1 84 ? 8.483 -9.868 -22.866 1.00 92.69 84 ARG A O 1
ATOM 696 N N . GLU A 1 85 ? 10.392 -8.688 -22.886 1.00 91.81 85 GLU A N 1
ATOM 697 C CA . GLU A 1 85 ? 10.288 -8.264 -21.492 1.00 91.81 85 GLU A CA 1
ATOM 698 C C . GLU A 1 85 ? 9.227 -7.184 -21.308 1.00 91.81 85 GLU A C 1
ATOM 700 O O . GLU A 1 85 ? 8.447 -7.285 -20.362 1.00 91.81 85 GLU A O 1
ATOM 705 N N . LEU A 1 86 ? 9.114 -6.241 -22.246 1.00 93.06 86 LEU A N 1
ATOM 706 C CA . LEU A 1 86 ? 8.040 -5.243 -22.263 1.00 93.06 86 LEU A CA 1
ATOM 707 C C . LEU A 1 86 ? 6.654 -5.891 -22.316 1.00 93.06 86 LEU A C 1
ATOM 709 O O . LEU A 1 86 ? 5.799 -5.605 -21.483 1.00 93.06 86 LEU A O 1
ATOM 713 N N . PHE A 1 87 ? 6.419 -6.828 -23.236 1.00 91.69 87 PHE A N 1
ATOM 714 C CA . PHE A 1 87 ? 5.124 -7.509 -23.298 1.00 91.69 87 PHE A CA 1
ATOM 715 C C . PHE A 1 87 ? 4.846 -8.335 -22.039 1.00 91.69 87 PHE A C 1
ATOM 717 O O . PHE A 1 87 ? 3.708 -8.387 -21.575 1.00 91.69 87 PHE A O 1
ATOM 724 N N . ARG A 1 88 ? 5.875 -8.933 -21.421 1.00 90.31 88 ARG A N 1
ATOM 725 C CA . ARG A 1 88 ? 5.722 -9.612 -20.125 1.00 90.31 88 ARG A CA 1
ATOM 726 C C . ARG A 1 88 ? 5.335 -8.642 -19.011 1.00 90.31 88 ARG A C 1
ATOM 728 O O . ARG A 1 88 ? 4.467 -8.985 -18.210 1.00 90.31 88 ARG A O 1
ATOM 735 N N . THR A 1 89 ? 5.961 -7.468 -18.919 1.00 90.94 89 THR A N 1
ATOM 736 C CA . THR A 1 89 ? 5.625 -6.477 -17.885 1.00 90.94 89 THR A CA 1
ATOM 737 C C . THR A 1 89 ? 4.231 -5.904 -18.091 1.00 90.94 89 THR A C 1
ATOM 739 O O . THR A 1 89 ? 3.474 -5.853 -17.123 1.00 90.94 89 THR A O 1
ATOM 742 N N . VAL A 1 90 ? 3.856 -5.571 -19.329 1.00 89.38 90 VAL A N 1
ATOM 743 C CA . VAL A 1 90 ? 2.498 -5.132 -19.682 1.00 89.38 90 VAL A CA 1
ATOM 744 C C . VAL A 1 90 ? 1.481 -6.199 -19.296 1.00 89.38 90 VAL A C 1
ATOM 746 O O . VAL A 1 90 ? 0.533 -5.889 -18.586 1.00 89.38 90 VAL A O 1
ATOM 749 N N . ASN A 1 91 ? 1.721 -7.466 -19.644 1.00 89.50 91 ASN A N 1
ATOM 750 C CA . ASN A 1 91 ? 0.805 -8.552 -19.306 1.00 89.50 91 ASN A CA 1
ATOM 751 C C . ASN A 1 91 ? 0.601 -8.693 -17.788 1.00 89.50 91 ASN A C 1
ATOM 753 O O . ASN A 1 91 ? -0.519 -8.892 -17.331 1.00 89.50 91 ASN A O 1
ATOM 757 N N . VAL A 1 92 ? 1.657 -8.538 -16.982 1.00 87.62 92 VAL A N 1
ATOM 758 C CA . VAL A 1 92 ? 1.543 -8.533 -15.510 1.00 87.62 92 VAL A CA 1
ATOM 759 C C . VAL A 1 92 ? 0.691 -7.362 -14.998 1.00 87.62 92 VAL A C 1
ATOM 761 O O . VAL A 1 92 ? 0.026 -7.508 -13.975 1.00 87.62 92 VAL A O 1
ATOM 764 N N . LEU A 1 93 ? 0.711 -6.213 -15.678 1.00 88.06 93 LEU A N 1
ATOM 765 C CA . LEU A 1 93 ? -0.044 -5.017 -15.293 1.00 88.06 93 LEU A CA 1
ATOM 766 C C . LEU A 1 93 ? -1.508 -5.052 -15.749 1.00 88.06 93 LEU A C 1
ATOM 768 O O . LEU A 1 93 ? -2.366 -4.521 -15.049 1.00 88.06 93 LEU A O 1
ATOM 772 N N . THR A 1 94 ? -1.790 -5.653 -16.905 1.00 88.56 94 THR A N 1
ATOM 773 C CA . THR A 1 94 ? -3.123 -5.655 -17.524 1.00 88.56 94 THR A CA 1
ATOM 774 C C . THR A 1 94 ? -3.919 -6.925 -17.252 1.00 88.56 94 THR A C 1
ATOM 776 O O . THR A 1 94 ? -5.143 -6.900 -17.371 1.00 88.56 94 THR A O 1
ATOM 779 N N . THR A 1 95 ? -3.270 -8.032 -16.873 1.00 83.31 95 THR A N 1
ATOM 780 C CA . THR A 1 95 ? -3.987 -9.267 -16.537 1.00 83.31 95 THR A CA 1
ATOM 781 C C . THR A 1 95 ? -4.757 -9.070 -15.229 1.00 83.31 95 THR A C 1
ATOM 783 O O . THR A 1 95 ? -4.137 -8.810 -14.192 1.00 83.31 95 THR A O 1
ATOM 786 N N . PRO A 1 96 ? -6.093 -9.231 -15.223 1.00 72.00 96 PRO A N 1
ATOM 787 C CA . PRO A 1 96 ? -6.869 -9.108 -14.002 1.00 72.00 96 PRO A CA 1
ATOM 788 C C . PRO A 1 96 ? -6.442 -10.191 -13.010 1.00 72.00 96 PRO A C 1
ATOM 790 O O . PRO A 1 96 ? -6.361 -11.375 -13.348 1.00 72.00 96 PRO A O 1
ATOM 793 N N . LEU A 1 97 ? -6.187 -9.800 -11.761 1.00 66.19 97 LEU A N 1
ATOM 794 C CA . LEU A 1 97 ? -5.923 -10.752 -10.687 1.00 66.19 97 LEU A CA 1
ATOM 795 C C . LEU A 1 97 ? -7.197 -11.553 -10.412 1.00 66.19 97 LEU A C 1
ATOM 797 O O . LEU A 1 97 ? -8.081 -11.100 -9.693 1.00 66.19 97 LEU A O 1
ATOM 801 N N . GLY A 1 98 ? -7.265 -12.753 -10.983 1.00 61.34 98 GLY A N 1
ATOM 802 C CA . GLY A 1 98 ? -8.362 -13.677 -10.743 1.00 61.34 98 GLY A CA 1
ATOM 803 C C . GLY A 1 98 ? -9.531 -13.516 -11.699 1.00 61.34 98 GLY A C 1
ATOM 804 O O . GLY A 1 98 ? -10.669 -13.599 -11.249 1.00 61.34 98 GLY A O 1
ATOM 805 N N . THR A 1 99 ? -9.285 -13.393 -13.011 1.00 54.00 99 THR A N 1
ATOM 806 C CA . THR A 1 99 ? -10.268 -13.969 -13.939 1.00 54.00 99 THR A CA 1
ATOM 807 C C . THR A 1 99 ? -10.493 -15.408 -13.474 1.00 54.00 99 THR A C 1
ATOM 809 O O . THR A 1 99 ? -9.520 -16.179 -13.481 1.00 54.00 99 THR A O 1
ATOM 812 N N . PRO A 1 100 ? -11.697 -15.790 -13.007 1.00 58.72 100 PRO A N 1
ATOM 813 C CA . PRO A 1 100 ? -11.970 -17.201 -12.846 1.00 58.72 100 PRO A CA 1
ATOM 814 C C . PRO A 1 100 ? -11.644 -17.817 -14.202 1.00 58.72 100 PRO A C 1
ATOM 816 O O . PRO A 1 100 ? -12.062 -17.293 -15.238 1.00 58.72 100 PRO A O 1
ATOM 819 N N . LYS A 1 101 ? -10.832 -18.879 -14.221 1.00 59.12 101 LYS A N 1
ATOM 820 C CA . LYS A 1 101 ? -10.876 -19.780 -15.367 1.00 59.12 101 LYS A CA 1
ATOM 821 C C . LYS A 1 101 ? -12.338 -20.191 -15.412 1.00 59.12 101 LYS A C 1
ATOM 823 O O . LYS A 1 101 ? -12.773 -20.926 -14.532 1.00 59.12 101 LYS A O 1
ATOM 828 N N . VAL A 1 102 ? -13.107 -19.600 -16.321 1.00 61.56 102 VAL A N 1
ATOM 829 C CA . VAL A 1 102 ? -14.458 -20.059 -16.590 1.00 61.56 102 VAL A CA 1
ATOM 830 C C . VAL A 1 102 ? -14.232 -21.482 -17.061 1.00 61.56 102 VAL A C 1
ATOM 832 O O . VAL A 1 102 ? -13.688 -21.704 -18.143 1.00 61.56 102 VAL A O 1
ATOM 835 N N . GLU A 1 103 ? -14.495 -22.443 -16.180 1.00 63.19 103 GLU A N 1
ATOM 836 C CA . GLU A 1 103 ? -14.626 -23.825 -16.591 1.00 63.19 103 GLU A CA 1
ATOM 837 C C . GLU A 1 103 ? -15.799 -23.814 -17.553 1.00 63.19 103 GLU A C 1
ATOM 839 O O . GLU A 1 103 ? -16.957 -23.724 -17.151 1.00 63.19 103 GLU A O 1
ATOM 844 N N . ASN A 1 104 ? -15.473 -23.821 -18.841 1.00 65.94 104 ASN A N 1
ATOM 845 C CA . ASN A 1 104 ? -16.425 -23.957 -19.927 1.00 65.94 104 ASN A CA 1
ATOM 846 C C . ASN A 1 104 ? -16.896 -25.421 -19.942 1.00 65.94 104 ASN A C 1
ATOM 848 O O . ASN A 1 104 ? -16.646 -26.173 -20.878 1.00 65.94 104 ASN A O 1
ATOM 852 N N . SER A 1 105 ? -17.455 -25.860 -18.814 1.00 76.69 105 SER A N 1
ATOM 853 C CA . SER A 1 105 ? -17.979 -27.195 -18.610 1.00 76.69 105 SER A CA 1
ATOM 854 C C . SER A 1 105 ? -19.468 -27.157 -18.895 1.00 76.69 105 SER A C 1
ATOM 856 O O . SER A 1 105 ? -20.198 -26.329 -18.339 1.00 76.69 105 SER A O 1
ATOM 858 N N . GLN A 1 106 ? -19.913 -28.101 -19.721 1.00 81.44 106 GLN A N 1
ATOM 859 C CA . GLN A 1 106 ? -21.325 -28.354 -19.990 1.00 81.44 106 GLN A CA 1
ATOM 860 C C . GLN A 1 106 ? -22.127 -28.439 -18.680 1.00 81.44 106 GLN A C 1
ATOM 862 O O . GLN A 1 106 ? -23.249 -27.947 -18.598 1.00 81.44 106 GLN A O 1
ATOM 867 N N . ASP A 1 107 ? -21.522 -28.982 -17.620 1.00 78.50 107 ASP A N 1
ATOM 868 C CA . ASP A 1 107 ? -22.152 -29.154 -16.312 1.00 78.50 107 ASP A CA 1
ATOM 869 C C . ASP A 1 107 ? -22.432 -27.833 -15.586 1.00 78.50 107 ASP A C 1
ATOM 871 O O . ASP A 1 107 ? -23.435 -27.725 -14.875 1.00 78.50 107 ASP A O 1
ATOM 875 N N . PHE A 1 108 ? -21.583 -26.813 -15.763 1.00 80.88 108 PHE A N 1
ATOM 876 C CA . PHE A 1 108 ? -21.835 -25.484 -15.201 1.00 80.88 108 PHE A CA 1
ATOM 877 C C . PHE A 1 108 ? -23.009 -24.816 -15.920 1.00 80.88 108 PHE A C 1
ATOM 879 O O . PHE A 1 108 ? -23.950 -24.365 -15.265 1.00 80.88 108 PHE A O 1
ATOM 886 N N . CYS A 1 109 ? -23.007 -24.836 -17.257 1.00 84.25 109 CYS A N 1
ATOM 887 C CA . CYS A 1 109 ? -24.112 -24.328 -18.071 1.00 84.25 109 CYS A CA 1
ATOM 888 C C . CYS A 1 109 ? -25.434 -25.034 -17.734 1.00 84.25 109 CYS A C 1
ATOM 890 O O . CYS A 1 109 ? -26.447 -24.370 -17.527 1.00 84.25 109 CYS A O 1
ATOM 892 N N . ASN A 1 110 ? -25.413 -26.361 -17.580 1.00 86.50 110 ASN A N 1
ATOM 893 C CA . ASN A 1 110 ? -26.587 -27.151 -17.206 1.00 86.50 110 ASN A CA 1
ATOM 894 C C . ASN A 1 110 ? -27.095 -26.828 -15.791 1.00 86.50 110 ASN A C 1
ATOM 896 O O . ASN A 1 110 ? -28.301 -26.840 -15.556 1.00 86.50 110 ASN A O 1
ATOM 900 N N . LYS A 1 111 ? -26.207 -26.525 -14.832 1.00 84.31 111 LYS A N 1
ATOM 901 C CA . LYS A 1 111 ? -26.608 -26.069 -13.489 1.00 84.31 111 LYS A CA 1
ATOM 902 C C . LYS A 1 111 ? -27.274 -24.700 -13.519 1.00 84.31 111 LYS A C 1
ATOM 904 O O . LYS A 1 111 ? -28.282 -24.522 -12.846 1.00 84.31 111 LYS A O 1
ATOM 909 N N . VAL A 1 112 ? -26.730 -23.757 -14.288 1.00 82.81 112 VAL A N 1
ATOM 910 C CA . VAL A 1 112 ? -27.332 -22.426 -14.451 1.00 82.81 112 VAL A CA 1
ATOM 911 C C . VAL A 1 112 ? -28.689 -22.533 -15.146 1.00 82.81 112 VAL A C 1
ATOM 913 O O . VAL A 1 112 ? -29.648 -21.928 -14.685 1.00 82.81 112 VAL A O 1
ATOM 916 N N . ALA A 1 113 ? -28.799 -23.355 -16.192 1.00 86.94 113 ALA A N 1
ATOM 917 C CA . ALA A 1 113 ? -30.058 -23.570 -16.902 1.00 86.94 113 ALA A CA 1
ATOM 918 C C . ALA A 1 113 ? -31.158 -24.172 -16.014 1.00 86.94 113 ALA A C 1
ATOM 920 O O . ALA A 1 113 ? -32.322 -23.888 -16.235 1.00 86.94 113 ALA A O 1
ATOM 921 N N . LYS A 1 114 ? -30.803 -24.976 -15.003 1.00 87.00 114 LYS A N 1
ATOM 922 C CA . LYS A 1 114 ? -31.764 -25.524 -14.027 1.00 87.00 114 LYS A CA 1
ATOM 923 C C . LYS A 1 114 ? -32.206 -24.531 -12.948 1.00 87.00 114 LYS A C 1
ATOM 9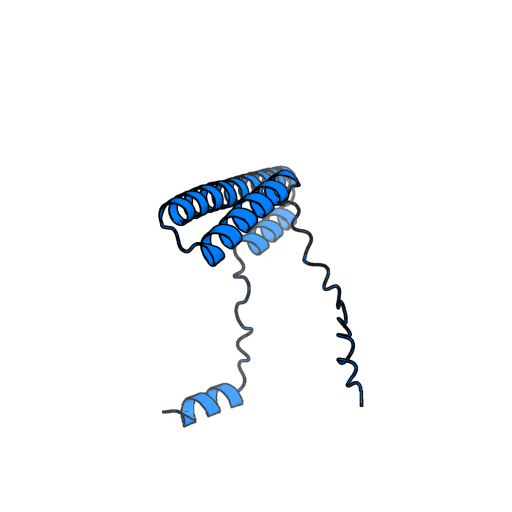25 O O . LYS A 1 114 ? -33.099 -24.861 -12.175 1.00 87.00 114 LYS A O 1
ATOM 930 N N . PHE A 1 115 ? -31.527 -23.394 -12.809 1.00 81.88 115 PHE A N 1
ATOM 931 C CA . PHE A 1 115 ? -31.850 -22.396 -11.788 1.00 81.88 115 PHE A CA 1
ATOM 932 C C . PHE A 1 115 ? -32.974 -21.442 -12.226 1.00 81.88 115 PHE A C 1
ATOM 934 O O . PHE A 1 115 ? -33.668 -20.908 -11.363 1.00 81.88 115 PHE A O 1
ATOM 941 N N . PHE A 1 116 ? -33.135 -21.230 -13.535 1.00 72.69 116 PHE A N 1
ATOM 942 C CA . PHE A 1 116 ? -34.220 -20.450 -14.141 1.00 72.69 116 PHE A CA 1
ATOM 943 C C . PHE A 1 116 ? -35.353 -21.369 -14.600 1.00 72.69 116 PHE A C 1
ATOM 945 O O . PHE A 1 116 ? -36.512 -20.904 -14.562 1.00 72.69 116 PHE A O 1
#

Mean predicted aligned error: 11.75 Å

Organism: Pleurod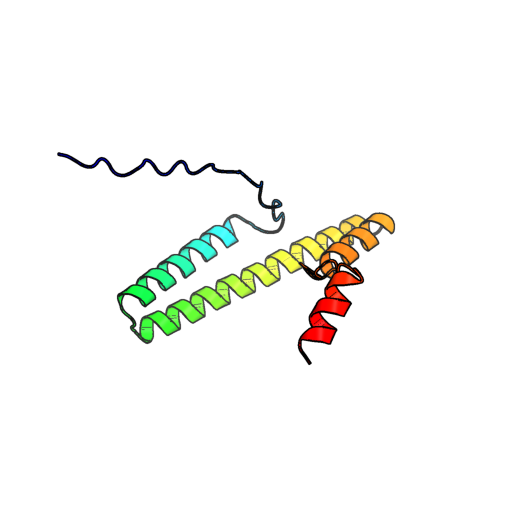eles waltl (NCBI:txid8319)

Sequence (116 aa):
MDTLAPARISASRTRKKPNQPWFSQALKILQRKYRQKERCWKLSFCEAERVELKLALNIYKEACRVAKSDYFTRKISEAANSSRELFRTVNVLTTPLGTPKVENSQDFCNKVAKFF

Radius of gyration: 22.53 Å; Cα contacts (8 Å, |Δi|>4): 43; chains: 1; bounding box: 50×45×61 Å